Protein AF-A0AAX1F5Y1-F1 (afdb_monomer)

Mean predicted aligned error: 14.53 Å

Radius of gyration: 46.72 Å; Cα contacts (8 Å, |Δi|>4): 30; chains: 1; bounding box: 77×22×133 Å

Secondary structure (DSSP, 8-state):
-HHHHHHHHHHHHHHHHHHHHHHHHHHHHHHHHHHHHHHHHHHHHHHHHHHHHHHHHHHHHHHHHHHHHHHHHHHHHHHHHHHHHHHHHHHHHHHHHHHHTT--BTTB-HHHHHHHHHHTT---

Organism: NCBI:txid2528037

Foldseek 3Di:
DVVVVVVVVVVVVVVVVVVVVVVVVVVVVVVVVVVVVVVVVVVVVVVVVVVVVVVVVVVVVVVVVVVVVVVVVVVVVVVVVVVVVVLVVQLVVQLVVLVVVPQDDPSHDDSNVVSVCVVVVNDD

pLDDT: mean 82.32, std 9.72, ra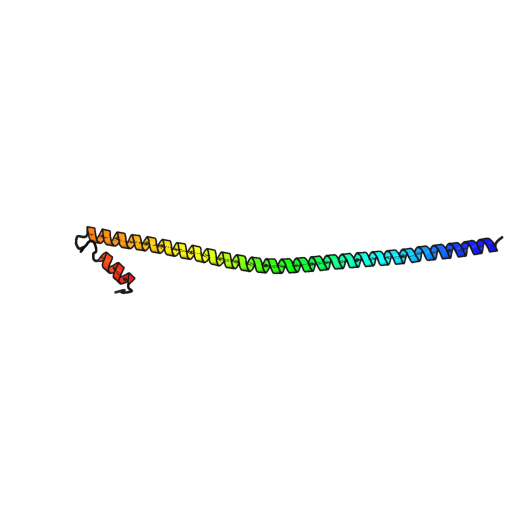nge [55.44, 92.62]

Sequence (124 aa):
MLYALGIGLTLASVYGAGYTHARRIYRAEIAQLQQRHTEQALAAEQAYSAKLAEVSAEKQKWHDFAQQQSVKLAETTRQLDTQTTRIKQEIANAVKNDQSSGRCYSGLGTGSLQLYKQALGYTD

Structure (mmCIF, N/CA/C/O backbone):
data_AF-A0AAX1F5Y1-F1
#
_entry.id   AF-A0AAX1F5Y1-F1
#
loop_
_atom_site.group_PDB
_atom_site.id
_atom_site.type_symbol
_atom_site.label_atom_id
_atom_site.label_alt_id
_atom_site.label_comp_id
_atom_site.label_asym_id
_atom_site.label_entity_id
_atom_site.label_seq_id
_atom_site.pdbx_PDB_ins_code
_atom_site.Cartn_x
_atom_site.Cartn_y
_atom_site.Cartn_z
_atom_site.occupancy
_atom_site.B_iso_or_equiv
_atom_site.auth_seq_id
_atom_site.auth_comp_id
_atom_site.auth_asym_id
_atom_site.auth_atom_id
_atom_site.pdbx_PDB_model_num
ATOM 1 N N . MET A 1 1 ? 39.838 1.206 -81.635 1.00 55.44 1 MET A N 1
ATOM 2 C CA . MET A 1 1 ? 38.446 1.446 -81.184 1.00 55.44 1 MET A CA 1
ATOM 3 C C . MET A 1 1 ? 37.947 0.401 -80.175 1.00 55.44 1 MET A C 1
ATOM 5 O O . MET A 1 1 ? 37.388 0.807 -79.170 1.00 55.44 1 MET A O 1
ATOM 9 N N . LEU A 1 2 ? 38.206 -0.905 -80.347 1.00 56.38 2 LEU A N 1
ATOM 10 C CA . LEU A 1 2 ? 37.763 -1.956 -79.399 1.00 56.38 2 LEU A CA 1
ATOM 11 C C . LEU A 1 2 ? 38.388 -1.882 -77.986 1.00 56.38 2 LEU A C 1
ATOM 13 O O . LEU A 1 2 ? 37.696 -2.108 -76.999 1.00 56.38 2 LEU A O 1
ATOM 17 N N . TYR A 1 3 ? 39.663 -1.497 -77.866 1.00 57.28 3 TYR A N 1
ATOM 18 C CA . TYR A 1 3 ? 40.346 -1.402 -76.564 1.00 57.28 3 TYR A CA 1
ATOM 19 C C . TYR A 1 3 ? 39.795 -0.300 -75.643 1.00 57.28 3 TYR A C 1
ATOM 21 O O . TYR A 1 3 ? 39.755 -0.477 -74.430 1.00 57.28 3 TYR A O 1
ATOM 29 N N . ALA A 1 4 ? 39.319 0.817 -76.203 1.00 60.53 4 ALA A N 1
ATOM 30 C CA . ALA A 1 4 ? 38.775 1.926 -75.415 1.00 60.53 4 ALA A CA 1
ATOM 31 C C . ALA A 1 4 ? 37.408 1.582 -74.790 1.00 60.53 4 ALA A C 1
ATOM 33 O O . ALA A 1 4 ? 37.126 1.970 -73.659 1.00 60.53 4 ALA A O 1
ATOM 34 N N . LEU A 1 5 ? 36.590 0.792 -75.495 1.00 61.88 5 LEU A N 1
ATOM 35 C CA . LEU A 1 5 ? 35.304 0.296 -74.993 1.00 61.88 5 LEU A CA 1
ATOM 36 C C . LEU A 1 5 ? 35.475 -0.717 -73.853 1.00 61.88 5 LEU A C 1
ATOM 38 O O . LEU A 1 5 ? 34.728 -0.670 -72.877 1.00 61.88 5 LEU A O 1
ATOM 42 N N . GLY A 1 6 ? 36.485 -1.589 -73.939 1.00 62.44 6 GLY A N 1
ATOM 43 C CA . GLY A 1 6 ? 36.790 -2.559 -72.883 1.00 62.44 6 GLY A CA 1
ATOM 44 C C . GLY A 1 6 ? 37.214 -1.902 -71.564 1.00 62.44 6 GLY A C 1
ATOM 45 O O . GLY A 1 6 ? 36.757 -2.313 -70.502 1.00 62.44 6 GLY A O 1
ATOM 46 N N . ILE A 1 7 ? 38.025 -0.841 -71.627 1.00 66.06 7 ILE A N 1
ATOM 47 C CA . ILE A 1 7 ? 38.496 -0.108 -70.438 1.00 66.06 7 ILE A CA 1
ATOM 48 C C . ILE A 1 7 ? 37.360 0.705 -69.789 1.00 66.06 7 ILE A C 1
ATOM 50 O O . ILE A 1 7 ? 37.260 0.774 -68.565 1.00 66.06 7 ILE A O 1
ATOM 54 N N . GLY A 1 8 ? 36.459 1.288 -70.587 1.00 64.25 8 GLY A N 1
ATOM 55 C CA . GLY A 1 8 ? 35.293 2.005 -70.055 1.00 64.25 8 GLY A CA 1
ATOM 56 C C . GLY A 1 8 ? 34.342 1.100 -69.258 1.00 64.25 8 GLY A C 1
ATOM 57 O O . GLY A 1 8 ? 33.840 1.492 -68.205 1.00 64.25 8 GLY A O 1
ATOM 58 N N . LEU A 1 9 ? 34.144 -0.138 -69.718 1.00 65.75 9 LEU A N 1
ATOM 59 C CA . LEU A 1 9 ? 33.295 -1.133 -69.054 1.00 65.75 9 LEU A CA 1
ATOM 60 C C . LEU A 1 9 ? 33.891 -1.663 -67.744 1.00 65.75 9 LEU A C 1
ATOM 62 O O . LEU A 1 9 ? 33.151 -1.865 -66.777 1.00 65.75 9 LEU A O 1
ATOM 66 N N . THR A 1 10 ? 35.209 -1.864 -67.671 1.00 64.56 10 THR A N 1
ATOM 67 C CA . THR A 1 10 ? 35.867 -2.309 -66.432 1.00 64.56 10 THR A CA 1
ATOM 68 C C . THR A 1 10 ? 35.847 -1.220 -65.359 1.00 64.56 10 THR A C 1
ATOM 70 O O . THR A 1 10 ? 35.567 -1.506 -64.198 1.00 64.56 10 THR A O 1
ATOM 73 N N . LEU A 1 11 ? 36.026 0.049 -65.731 1.00 63.25 11 LEU A N 1
ATOM 74 C CA . LEU A 1 11 ? 35.912 1.168 -64.789 1.00 63.25 11 LEU A CA 1
ATOM 75 C C . LEU A 1 11 ? 34.478 1.359 -64.274 1.00 63.25 11 LEU A C 1
ATOM 77 O O . LEU A 1 11 ? 34.272 1.548 -63.074 1.00 63.25 11 LEU A O 1
ATOM 81 N N . ALA A 1 12 ? 33.477 1.250 -65.152 1.00 65.38 12 ALA A N 1
ATOM 82 C CA . ALA A 1 12 ? 32.071 1.369 -64.761 1.00 65.38 12 ALA A CA 1
ATOM 83 C C . ALA A 1 12 ? 31.624 0.235 -63.820 1.00 65.38 12 ALA A C 1
ATOM 85 O O . ALA A 1 12 ? 30.903 0.469 -62.847 1.00 65.38 12 ALA A O 1
ATOM 86 N N . SER A 1 13 ? 32.080 -0.993 -64.078 1.00 64.38 13 SER A N 1
ATOM 87 C CA . SER A 1 13 ? 31.755 -2.159 -63.250 1.00 64.38 13 SER A CA 1
ATOM 88 C C . SER A 1 13 ? 32.432 -2.115 -61.877 1.00 64.38 13 SER A C 1
ATOM 90 O O . SER A 1 13 ? 31.768 -2.384 -60.874 1.00 64.38 13 SER A O 1
ATOM 92 N N . VAL A 1 14 ? 33.695 -1.681 -61.791 1.00 69.06 14 VAL A N 1
ATOM 93 C CA . VAL A 1 14 ? 34.389 -1.479 -60.504 1.00 69.06 14 VAL A CA 1
ATOM 94 C C . VAL A 1 14 ? 33.723 -0.372 -59.677 1.00 69.06 14 VAL A C 1
ATOM 96 O O . VAL A 1 14 ? 33.514 -0.545 -58.474 1.00 69.06 14 VAL A O 1
ATOM 99 N N . TYR A 1 15 ? 33.305 0.730 -60.308 1.00 67.31 15 TYR A N 1
ATOM 100 C CA . TYR A 1 15 ? 32.605 1.818 -59.618 1.00 67.31 15 TYR A CA 1
ATOM 101 C C . TYR A 1 15 ? 31.224 1.388 -59.088 1.00 67.31 15 TYR A C 1
ATOM 103 O O . TYR A 1 15 ? 30.886 1.646 -57.930 1.00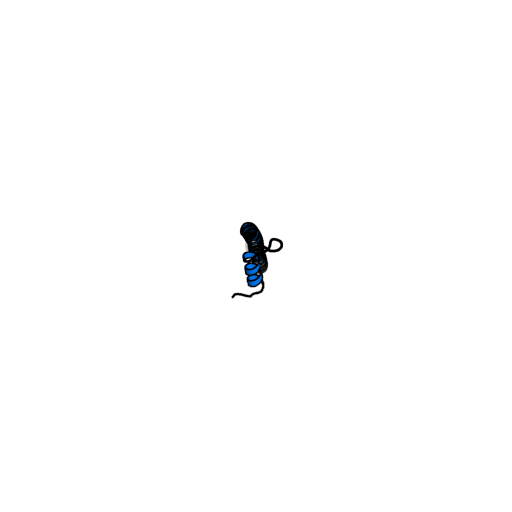 67.31 15 TYR A O 1
ATOM 111 N N . GLY A 1 16 ? 30.437 0.664 -59.895 1.00 70.00 16 GLY A N 1
ATOM 112 C CA . GLY A 1 16 ? 29.132 0.137 -59.480 1.00 70.00 16 GLY A CA 1
ATOM 113 C C . GLY A 1 16 ? 29.227 -0.918 -58.370 1.00 70.00 16 GLY A C 1
ATOM 114 O O . GLY A 1 16 ? 28.425 -0.914 -57.428 1.00 70.00 16 GLY A O 1
ATOM 115 N N . ALA A 1 17 ? 30.237 -1.790 -58.433 1.00 71.06 17 ALA A N 1
ATOM 116 C CA . ALA A 1 17 ? 30.501 -2.788 -57.400 1.00 71.06 17 ALA A CA 1
ATOM 117 C C . ALA A 1 17 ? 30.908 -2.132 -56.070 1.00 71.06 17 ALA A C 1
ATOM 119 O O . ALA A 1 17 ? 30.344 -2.464 -55.027 1.00 71.06 17 ALA A O 1
ATOM 120 N N . GLY A 1 18 ? 31.804 -1.139 -56.103 1.00 71.69 18 GLY A N 1
ATOM 121 C CA . GLY A 1 18 ? 32.204 -0.385 -54.911 1.00 71.69 18 GLY A CA 1
ATOM 122 C C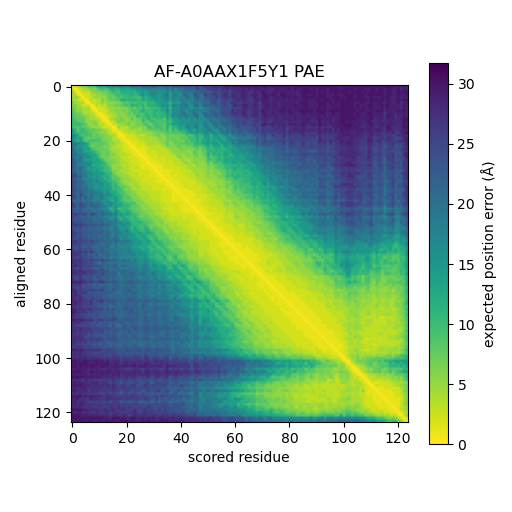 . GLY A 1 18 ? 31.040 0.377 -54.269 1.00 71.69 18 GLY A C 1
ATOM 123 O O . GLY A 1 18 ? 30.829 0.286 -53.059 1.00 71.69 18 GLY A O 1
ATOM 124 N N . TYR A 1 19 ? 30.221 1.060 -55.076 1.00 72.25 19 TYR A N 1
ATOM 125 C CA . TYR A 1 19 ? 29.073 1.832 -54.589 1.00 72.25 19 TYR A CA 1
ATOM 126 C C . TYR A 1 19 ? 28.001 0.951 -53.931 1.00 72.25 19 TYR A C 1
ATOM 128 O O . TYR A 1 19 ? 27.476 1.272 -52.861 1.00 72.25 19 TYR A O 1
ATOM 136 N N . THR A 1 20 ? 27.677 -0.188 -54.545 1.00 76.50 20 THR A N 1
ATOM 137 C CA . THR A 1 20 ? 26.682 -1.119 -53.991 1.00 76.50 20 THR A CA 1
ATOM 138 C C . THR A 1 20 ? 27.191 -1.834 -52.742 1.00 76.50 20 THR A C 1
ATOM 140 O O . THR A 1 20 ? 26.406 -2.052 -51.816 1.00 76.50 20 THR A O 1
ATOM 143 N N . HIS A 1 21 ? 28.489 -2.146 -52.674 1.00 73.75 21 HIS A N 1
ATOM 144 C CA . HIS A 1 21 ? 29.107 -2.753 -51.500 1.00 73.75 21 HIS A CA 1
ATOM 145 C C . HIS A 1 21 ? 29.125 -1.790 -50.306 1.00 73.75 21 HIS A C 1
ATOM 147 O O . HIS A 1 21 ? 28.599 -2.130 -49.245 1.00 73.75 21 HIS A O 1
ATOM 153 N N . ALA A 1 22 ? 29.591 -0.552 -50.507 1.00 73.31 22 ALA A N 1
ATOM 154 C CA . ALA A 1 22 ? 29.558 0.489 -49.480 1.00 73.31 22 ALA A CA 1
ATOM 155 C C . ALA A 1 22 ? 28.128 0.730 -48.969 1.00 73.31 22 ALA A C 1
ATOM 157 O O . ALA A 1 22 ? 27.880 0.741 -47.765 1.00 73.31 22 ALA A O 1
ATOM 158 N N . ARG A 1 23 ? 27.141 0.824 -49.872 1.00 77.25 23 ARG A N 1
ATOM 159 C CA . ARG A 1 23 ? 25.733 1.034 -49.495 1.00 77.25 23 ARG A CA 1
ATOM 160 C C . ARG A 1 23 ? 25.149 -0.115 -48.667 1.00 77.25 23 ARG A C 1
ATOM 162 O O . ARG A 1 23 ? 24.294 0.137 -47.820 1.00 77.25 23 ARG A O 1
ATOM 169 N N . ARG A 1 24 ? 25.569 -1.362 -48.905 1.00 76.38 24 ARG A N 1
ATOM 170 C CA . ARG A 1 24 ? 25.142 -2.518 -48.097 1.00 76.38 24 ARG A CA 1
ATOM 171 C C . ARG A 1 24 ? 25.741 -2.473 -46.696 1.00 76.38 24 ARG A C 1
ATOM 173 O O . ARG A 1 24 ? 24.996 -2.689 -45.747 1.00 76.38 24 ARG A O 1
ATOM 180 N N . ILE A 1 25 ? 27.027 -2.144 -46.577 1.00 82.19 25 ILE A N 1
ATOM 181 C CA . ILE A 1 25 ? 27.712 -2.028 -45.282 1.00 82.19 25 ILE A CA 1
ATOM 182 C C . ILE A 1 25 ? 27.063 -0.926 -44.443 1.00 82.19 25 ILE A C 1
ATOM 184 O O . ILE A 1 25 ? 26.591 -1.209 -43.348 1.00 82.19 25 ILE A O 1
ATOM 188 N N . TYR A 1 26 ? 26.891 0.281 -44.994 1.00 79.12 26 TYR A N 1
ATOM 189 C CA . TYR A 1 26 ? 26.241 1.376 -44.264 1.00 79.12 26 TYR A CA 1
ATOM 190 C C . TYR A 1 26 ? 24.807 1.043 -43.842 1.00 79.12 26 TYR A C 1
ATOM 192 O O . TYR A 1 26 ? 24.394 1.369 -42.734 1.00 79.12 26 TYR A O 1
ATOM 200 N N . ARG A 1 27 ? 24.026 0.370 -44.697 1.00 82.69 27 ARG A N 1
ATOM 201 C CA . ARG A 1 27 ? 22.671 -0.068 -44.325 1.00 82.69 27 ARG A CA 1
ATOM 202 C C . ARG A 1 27 ? 22.686 -1.105 -43.205 1.00 82.69 27 ARG A C 1
ATOM 204 O O . ARG A 1 27 ? 21.829 -1.034 -42.332 1.00 82.69 27 ARG A O 1
ATOM 211 N N . ALA A 1 28 ? 23.634 -2.040 -43.229 1.00 84.94 28 ALA A N 1
ATOM 212 C CA . ALA A 1 28 ? 23.789 -3.035 -42.176 1.00 84.94 28 ALA A CA 1
ATOM 213 C C . ALA A 1 28 ? 24.213 -2.386 -40.850 1.00 84.94 28 ALA A C 1
ATOM 215 O O . ALA A 1 28 ? 23.632 -2.695 -39.815 1.00 84.94 28 ALA A O 1
ATOM 216 N N . GLU A 1 29 ? 25.149 -1.435 -40.883 1.00 84.69 29 GLU A N 1
ATOM 217 C CA . GLU A 1 29 ? 25.579 -0.684 -39.700 1.00 84.69 29 GLU A CA 1
ATOM 218 C C . GLU A 1 29 ? 24.443 0.153 -39.104 1.00 84.69 29 GLU A C 1
ATOM 220 O O . GLU A 1 29 ? 24.225 0.112 -37.894 1.00 84.69 29 GLU A O 1
ATOM 225 N N . ILE A 1 30 ? 23.671 0.859 -39.940 1.00 85.56 30 ILE A N 1
ATOM 226 C CA . ILE A 1 30 ? 22.501 1.629 -39.4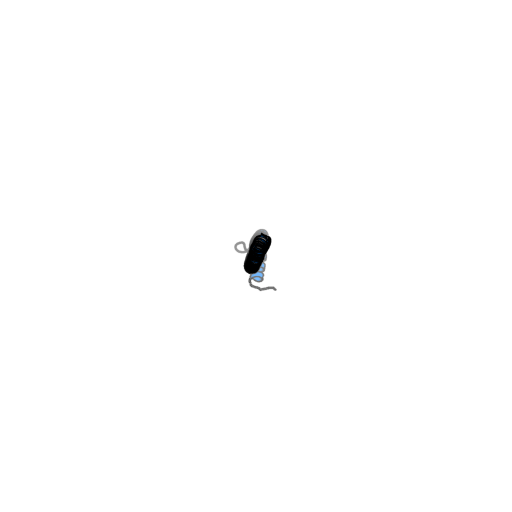92 1.00 85.56 30 ILE A CA 1
ATOM 227 C C . ILE A 1 30 ? 21.447 0.699 -38.884 1.00 85.56 30 ILE A C 1
ATOM 229 O O . ILE A 1 30 ? 20.918 1.007 -37.818 1.00 85.56 30 ILE A O 1
ATOM 233 N N . ALA A 1 31 ? 21.165 -0.444 -39.516 1.00 87.56 31 ALA A N 1
ATOM 234 C CA . ALA A 1 31 ? 20.205 -1.414 -38.994 1.00 87.56 31 ALA A CA 1
ATOM 235 C C . ALA A 1 31 ? 20.658 -1.995 -37.644 1.00 87.56 31 ALA A C 1
ATOM 237 O O . ALA A 1 31 ? 19.868 -2.053 -36.705 1.00 87.56 31 ALA A O 1
ATOM 238 N N . GLN A 1 32 ? 21.940 -2.348 -37.503 1.00 87.75 32 GLN A N 1
ATOM 239 C CA . GLN A 1 32 ? 22.504 -2.814 -36.233 1.00 87.75 32 GLN A CA 1
ATOM 240 C C . GLN A 1 32 ? 22.510 -1.729 -35.155 1.00 87.75 32 GLN A C 1
ATOM 242 O O . GLN A 1 32 ? 22.360 -2.027 -33.970 1.00 87.75 32 GLN A O 1
ATOM 247 N N . LEU A 1 33 ? 22.726 -0.470 -35.533 1.00 88.50 33 LEU A N 1
ATOM 248 C CA . LEU A 1 33 ? 22.665 0.652 -34.605 1.00 88.50 33 LEU A CA 1
ATOM 249 C C . LEU A 1 33 ? 21.227 0.879 -34.125 1.00 88.50 33 LEU A C 1
ATOM 251 O O . LEU A 1 33 ? 21.000 0.984 -32.924 1.00 88.50 33 LEU A O 1
ATOM 255 N N . GLN A 1 34 ? 20.254 0.875 -35.040 1.00 87.56 34 GLN A N 1
ATOM 256 C CA . GLN A 1 34 ? 18.831 0.964 -34.705 1.00 87.56 34 GLN A CA 1
ATOM 257 C C . GLN A 1 34 ? 18.398 -0.181 -33.792 1.00 87.56 34 GLN A C 1
ATOM 259 O O . GLN A 1 34 ? 17.766 0.075 -32.771 1.00 87.56 34 GLN A O 1
ATOM 264 N N . GLN A 1 35 ? 18.799 -1.415 -34.103 1.00 89.50 35 GLN A N 1
ATOM 265 C CA . GLN A 1 35 ? 18.476 -2.576 -33.282 1.00 89.50 35 GLN A CA 1
ATOM 266 C C . GLN A 1 35 ? 19.043 -2.436 -31.861 1.00 89.50 35 GLN A C 1
ATOM 268 O O . GLN A 1 35 ? 18.304 -2.578 -30.887 1.00 89.50 35 GLN A O 1
ATOM 273 N N . ARG A 1 36 ? 20.318 -2.047 -31.725 1.00 87.69 36 ARG A N 1
ATOM 274 C CA . ARG A 1 36 ? 20.930 -1.787 -30.411 1.00 87.69 36 ARG A CA 1
ATOM 275 C C . ARG A 1 36 ? 20.213 -0.680 -29.644 1.00 87.69 36 ARG A C 1
ATOM 277 O O . ARG A 1 36 ? 19.995 -0.825 -28.447 1.00 87.69 36 ARG A O 1
ATOM 284 N N . HIS A 1 37 ? 19.812 0.401 -30.313 1.00 86.75 37 HIS A N 1
ATOM 285 C CA . HIS A 1 37 ? 19.033 1.458 -29.669 1.00 86.75 37 HIS A CA 1
ATOM 286 C C . HIS A 1 37 ? 17.668 0.960 -29.193 1.00 86.75 37 HIS A C 1
ATOM 288 O O . HIS A 1 37 ? 17.269 1.293 -28.080 1.00 86.75 37 HIS A O 1
ATOM 294 N N . THR A 1 38 ? 16.966 0.146 -29.988 1.00 88.75 38 THR A N 1
ATOM 295 C CA . THR A 1 38 ? 15.674 -0.421 -29.575 1.00 88.75 38 THR A CA 1
ATOM 296 C C . THR A 1 38 ? 15.815 -1.396 -28.411 1.00 88.75 38 THR A C 1
ATOM 298 O O . THR A 1 38 ? 15.015 -1.347 -27.483 1.00 88.75 38 THR A O 1
ATOM 301 N N . GLU A 1 39 ? 16.861 -2.225 -28.404 1.00 90.31 39 GLU A N 1
ATOM 302 C CA . GLU A 1 39 ? 17.149 -3.152 -27.305 1.00 90.31 39 GLU A CA 1
ATOM 303 C C . GLU A 1 39 ? 17.502 -2.395 -26.019 1.00 90.31 39 GLU A C 1
ATOM 305 O O . GLU A 1 39 ? 16.995 -2.723 -24.948 1.00 90.31 39 GLU A O 1
ATOM 310 N N . GLN A 1 40 ? 18.312 -1.337 -26.116 1.00 87.50 40 GLN A N 1
ATOM 311 C CA . GLN A 1 40 ? 18.648 -0.481 -24.977 1.00 87.50 40 GLN A CA 1
ATOM 312 C C . GLN A 1 40 ? 17.432 0.277 -24.440 1.00 87.50 40 GLN A C 1
ATOM 314 O O . GLN A 1 40 ? 17.264 0.367 -23.225 1.00 87.50 40 GLN A O 1
ATOM 319 N N . ALA A 1 41 ? 16.578 0.802 -25.323 1.00 87.56 41 ALA A N 1
ATOM 320 C CA . ALA A 1 41 ? 15.347 1.476 -24.927 1.00 87.56 41 ALA A CA 1
ATOM 321 C C . ALA A 1 41 ? 14.395 0.511 -24.208 1.00 87.56 41 ALA A C 1
ATOM 323 O O . ALA A 1 41 ? 13.903 0.837 -23.129 1.00 87.56 41 ALA A O 1
ATOM 324 N N . LEU A 1 42 ? 14.212 -0.699 -24.747 1.00 90.81 42 LEU A N 1
ATOM 325 C CA . LEU A 1 42 ? 13.388 -1.733 -24.124 1.00 90.81 42 LEU A CA 1
ATOM 326 C C . LEU A 1 42 ? 13.953 -2.162 -22.764 1.00 90.81 42 LEU A C 1
ATOM 328 O O . LEU A 1 42 ? 13.204 -2.269 -21.799 1.00 90.81 42 LEU A O 1
ATOM 332 N N . ALA A 1 43 ? 15.268 -2.370 -22.660 1.00 91.25 43 ALA A N 1
ATOM 333 C CA .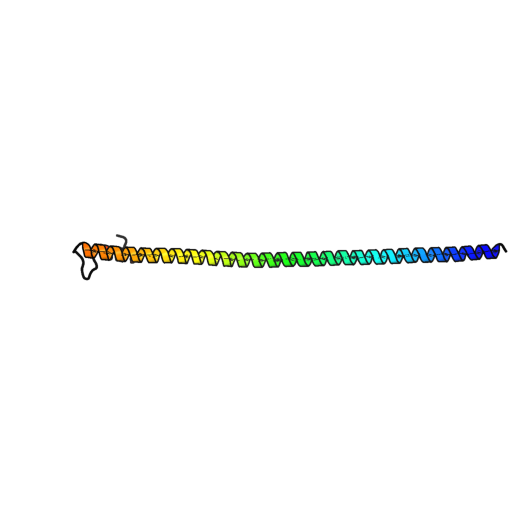 ALA A 1 43 ? 15.912 -2.723 -21.396 1.00 91.25 43 ALA A CA 1
ATOM 334 C C . ALA A 1 43 ? 15.766 -1.609 -20.345 1.00 91.25 43 ALA A C 1
ATOM 336 O O . ALA A 1 43 ? 15.517 -1.893 -19.173 1.00 91.25 43 ALA A O 1
ATOM 337 N N . ALA A 1 44 ? 15.877 -0.341 -20.755 1.00 87.06 44 ALA A N 1
ATOM 338 C CA . ALA A 1 44 ? 15.669 0.802 -19.873 1.00 87.06 44 ALA A CA 1
ATOM 339 C C . ALA A 1 44 ? 14.210 0.906 -19.401 1.00 87.06 44 ALA A C 1
ATOM 341 O O . ALA A 1 44 ? 13.968 1.138 -18.216 1.00 87.06 44 ALA A O 1
ATOM 342 N N . GLU A 1 45 ? 13.242 0.690 -20.294 1.00 86.56 45 GLU A N 1
ATOM 343 C CA . GLU A 1 45 ? 11.817 0.673 -19.954 1.00 86.56 45 GLU A CA 1
ATOM 344 C C . GLU A 1 45 ? 11.479 -0.487 -19.008 1.00 86.56 45 GLU A C 1
ATOM 346 O O . GLU A 1 45 ? 10.816 -0.285 -17.989 1.00 86.56 45 GLU A O 1
ATOM 351 N N . GLN A 1 46 ? 12.010 -1.683 -19.273 1.00 90.50 46 GLN A N 1
ATOM 352 C CA . GLN A 1 46 ? 11.859 -2.841 -18.394 1.00 90.50 46 GLN A CA 1
ATOM 353 C C . GLN A 1 46 ? 12.453 -2.572 -17.009 1.00 90.50 46 GLN A C 1
ATOM 355 O O . GLN A 1 46 ? 11.765 -2.772 -16.008 1.00 90.50 46 GLN A O 1
ATOM 360 N N . ALA A 1 47 ? 13.676 -2.044 -16.927 1.00 89.38 47 ALA A N 1
ATOM 361 C CA . ALA A 1 47 ? 14.306 -1.694 -15.654 1.00 89.38 47 ALA A CA 1
ATOM 362 C C . ALA A 1 47 ? 13.517 -0.616 -14.890 1.00 89.38 47 ALA A C 1
ATOM 364 O O . ALA A 1 47 ? 13.351 -0.707 -13.672 1.00 89.38 47 ALA A O 1
ATOM 365 N N . TYR A 1 48 ? 12.991 0.387 -15.598 1.00 83.19 48 TYR A N 1
ATOM 366 C CA . TYR A 1 48 ? 12.143 1.418 -15.007 1.00 83.19 48 TYR A CA 1
ATOM 367 C C . TYR A 1 48 ? 10.827 0.837 -14.477 1.00 83.19 48 TYR A C 1
ATOM 369 O O . TYR A 1 48 ? 10.443 1.128 -13.345 1.00 83.19 48 TYR A O 1
ATOM 377 N N . SER A 1 49 ? 10.166 -0.025 -15.253 1.00 86.38 49 SER A N 1
ATOM 378 C CA . SER A 1 49 ? 8.918 -0.683 -14.857 1.00 86.38 49 SER A CA 1
ATOM 379 C C . SER A 1 49 ? 9.108 -1.616 -13.657 1.00 86.38 49 SER A C 1
ATOM 381 O O . SER A 1 49 ? 8.292 -1.590 -12.738 1.00 86.38 49 SER A O 1
ATOM 383 N N . ALA A 1 50 ? 10.218 -2.359 -13.602 1.00 88.31 50 ALA A N 1
ATOM 384 C CA . ALA A 1 50 ? 10.565 -3.210 -12.469 1.00 88.31 50 ALA A CA 1
ATOM 385 C C . ALA A 1 50 ? 10.769 -2.373 -11.199 1.00 88.31 50 ALA A C 1
ATOM 387 O O . ALA A 1 50 ? 10.164 -2.650 -10.165 1.00 88.31 50 ALA A O 1
ATOM 388 N N . LYS A 1 51 ? 11.530 -1.277 -11.301 1.00 85.94 51 LYS A N 1
ATOM 389 C CA . LYS A 1 51 ? 11.738 -0.353 -10.181 1.00 85.94 51 LYS A CA 1
ATOM 390 C C . LYS A 1 51 ? 10.436 0.314 -9.734 1.00 85.94 51 LYS A C 1
ATOM 392 O O . LYS A 1 51 ? 10.217 0.514 -8.541 1.00 85.94 51 LYS A O 1
ATOM 397 N N . LEU A 1 52 ? 9.554 0.654 -10.673 1.00 88.75 52 LEU A N 1
ATOM 398 C CA . LEU A 1 52 ? 8.241 1.210 -10.360 1.00 88.75 52 LEU A CA 1
ATOM 399 C C . LEU A 1 52 ? 7.361 0.186 -9.634 1.00 88.75 52 LEU A C 1
ATOM 401 O O . LEU A 1 52 ? 6.706 0.545 -8.656 1.00 88.75 52 LEU A O 1
ATOM 405 N N . ALA A 1 53 ? 7.381 -1.074 -10.071 1.00 88.00 53 ALA A N 1
ATOM 406 C CA . ALA A 1 53 ? 6.654 -2.160 -9.426 1.00 88.00 53 ALA A CA 1
ATOM 407 C C . ALA A 1 53 ? 7.134 -2.366 -7.980 1.00 88.00 53 ALA A C 1
ATOM 409 O O . ALA A 1 53 ? 6.305 -2.384 -7.071 1.00 88.00 53 ALA A O 1
ATOM 410 N N . GLU A 1 54 ? 8.447 -2.405 -7.744 1.00 86.00 54 GLU A N 1
ATOM 411 C CA . GLU A 1 54 ? 9.029 -2.515 -6.398 1.00 86.00 54 GLU A CA 1
ATOM 412 C C . GLU A 1 54 ? 8.601 -1.358 -5.484 1.00 86.00 54 GLU A C 1
ATOM 414 O O . GLU A 1 54 ? 8.079 -1.583 -4.390 1.00 86.00 54 GLU A O 1
ATOM 419 N N . VAL A 1 55 ? 8.735 -0.115 -5.957 1.00 88.94 55 VAL A N 1
ATOM 420 C CA . VAL A 1 55 ? 8.334 1.074 -5.187 1.00 88.94 55 VAL A CA 1
ATOM 421 C C . VAL A 1 55 ? 6.823 1.090 -4.936 1.00 88.94 55 VAL A C 1
ATOM 423 O O . VAL A 1 55 ? 6.377 1.506 -3.866 1.00 88.94 55 VAL A O 1
ATOM 426 N N . SER A 1 56 ? 6.014 0.645 -5.901 1.00 85.19 56 SER A N 1
ATOM 427 C CA . SER A 1 56 ? 4.560 0.563 -5.735 1.00 85.19 56 SER A CA 1
ATOM 428 C C . SER A 1 56 ? 4.159 -0.487 -4.698 1.00 85.19 56 SER A C 1
ATOM 430 O O . SER A 1 56 ? 3.289 -0.212 -3.875 1.00 85.19 56 SER A O 1
ATOM 432 N N . ALA A 1 57 ? 4.840 -1.636 -4.669 1.00 89.62 57 ALA A N 1
ATOM 433 C CA . ALA A 1 57 ? 4.598 -2.691 -3.693 1.00 89.62 57 ALA A CA 1
ATOM 434 C C . ALA A 1 57 ? 4.960 -2.231 -2.275 1.00 89.62 57 ALA A C 1
ATOM 436 O O . ALA A 1 57 ? 4.205 -2.472 -1.331 1.00 89.62 57 ALA A O 1
ATOM 437 N N . GLU A 1 58 ? 6.075 -1.513 -2.119 1.00 84.62 58 GLU A N 1
ATOM 438 C CA . GLU A 1 58 ? 6.457 -0.941 -0.829 1.00 84.62 58 GLU A CA 1
ATOM 439 C C . GLU A 1 58 ? 5.452 0.122 -0.361 1.00 84.62 58 GLU A C 1
ATOM 441 O O . GLU A 1 58 ? 4.983 0.071 0.779 1.00 84.62 58 GLU A O 1
ATOM 446 N N . LYS A 1 59 ? 5.052 1.046 -1.244 1.00 87.00 59 LYS A N 1
ATOM 447 C CA . LYS A 1 59 ? 4.018 2.045 -0.931 1.00 87.00 59 LYS A CA 1
ATOM 448 C C . LYS A 1 59 ? 2.699 1.394 -0.529 1.00 87.00 59 LYS A C 1
ATOM 450 O O . LYS A 1 59 ? 2.109 1.810 0.465 1.00 87.00 59 LYS A O 1
ATOM 455 N N . GLN A 1 60 ? 2.263 0.374 -1.266 1.00 90.00 60 GLN A N 1
ATOM 456 C CA . GLN A 1 60 ? 1.028 -0.345 -0.974 1.00 90.00 60 GLN A CA 1
ATOM 457 C C . GLN A 1 60 ? 1.098 -1.017 0.398 1.00 90.00 60 GLN A C 1
ATOM 459 O O . GLN A 1 60 ? 0.188 -0.853 1.203 1.00 90.00 60 GLN A O 1
ATOM 464 N N . LYS A 1 61 ? 2.216 -1.678 0.719 1.00 91.44 61 LYS A N 1
ATOM 465 C CA . LYS A 1 61 ? 2.427 -2.306 2.028 1.00 91.44 61 LYS A CA 1
ATOM 466 C C . LYS A 1 61 ? 2.301 -1.302 3.175 1.00 91.44 61 LYS A C 1
ATOM 468 O O . LYS A 1 61 ? 1.636 -1.589 4.170 1.00 91.44 61 LYS A O 1
ATOM 473 N N . TRP A 1 62 ? 2.931 -0.134 3.053 1.00 87.19 62 TRP A N 1
ATOM 474 C CA . TRP A 1 62 ? 2.850 0.907 4.081 1.00 87.19 62 TRP A CA 1
ATOM 475 C C . TRP A 1 62 ? 1.458 1.525 4.180 1.00 87.19 62 TRP A C 1
ATOM 477 O O . TRP A 1 62 ? 0.986 1.785 5.286 1.00 87.19 62 TRP A O 1
ATOM 487 N N . HIS A 1 63 ? 0.788 1.718 3.046 1.00 92.12 63 HIS A N 1
ATOM 488 C CA . HIS A 1 63 ? -0.582 2.208 3.009 1.00 92.12 63 HIS A CA 1
ATOM 489 C C . HIS A 1 63 ? -1.550 1.224 3.680 1.00 92.12 63 HIS A C 1
ATOM 491 O O . HIS A 1 63 ? -2.337 1.624 4.535 1.00 92.12 63 HIS A O 1
ATOM 497 N N . ASP A 1 64 ? -1.454 -0.066 3.361 1.00 92.12 64 ASP A N 1
ATOM 498 C CA . ASP A 1 64 ? -2.293 -1.110 3.953 1.00 92.12 64 ASP A CA 1
ATOM 499 C C . ASP A 1 64 ? -2.041 -1.241 5.456 1.00 92.12 64 ASP A C 1
ATOM 501 O O . ASP A 1 64 ? -2.985 -1.345 6.239 1.00 92.12 64 ASP A O 1
ATOM 505 N N . PHE A 1 65 ? -0.778 -1.161 5.883 1.00 91.25 65 PHE A N 1
ATOM 506 C CA . PHE A 1 65 ? -0.423 -1.153 7.300 1.00 91.25 65 PHE A CA 1
ATOM 507 C C . PHE A 1 65 ? -1.021 0.054 8.036 1.00 91.25 65 PHE A C 1
ATOM 509 O O . PHE A 1 65 ? -1.631 -0.111 9.095 1.00 91.25 65 PHE A O 1
ATOM 516 N N . ALA A 1 66 ? -0.900 1.257 7.469 1.00 89.44 66 ALA A N 1
ATOM 517 C CA . ALA A 1 66 ? -1.485 2.465 8.042 1.00 89.44 66 ALA A CA 1
ATOM 518 C C . ALA A 1 66 ? -3.016 2.364 8.114 1.00 89.44 66 ALA A C 1
ATOM 520 O O . ALA A 1 66 ? -3.600 2.626 9.164 1.00 89.44 66 ALA A O 1
ATOM 521 N N . GLN A 1 67 ? -3.661 1.896 7.043 1.00 88.44 67 GLN A N 1
ATOM 522 C CA . GLN A 1 67 ? -5.108 1.716 6.993 1.00 88.44 67 GLN A CA 1
ATOM 523 C C . GLN A 1 67 ? -5.590 0.711 8.045 1.00 88.44 67 GLN A C 1
ATOM 525 O O . GLN A 1 67 ? -6.562 0.979 8.752 1.00 88.44 67 GLN A O 1
ATOM 530 N N . GLN A 1 68 ? -4.902 -0.423 8.203 1.00 89.69 68 GLN A N 1
ATOM 531 C CA . GLN A 1 68 ? -5.219 -1.410 9.240 1.00 89.69 68 GLN A CA 1
ATOM 532 C C . GLN A 1 68 ? -5.103 -0.816 10.645 1.00 89.69 68 GLN A C 1
ATOM 534 O O . GLN A 1 68 ? -5.975 -1.049 11.485 1.00 89.69 68 GLN A O 1
ATOM 539 N N . GLN A 1 69 ? -4.062 -0.023 10.906 1.00 86.75 69 GLN A N 1
ATOM 540 C CA . GLN A 1 69 ? -3.915 0.664 12.187 1.00 86.75 69 GLN A CA 1
ATOM 541 C C . GLN A 1 69 ? -5.027 1.686 12.421 1.00 86.75 69 GLN A C 1
ATOM 543 O O . GLN A 1 69 ? -5.595 1.717 13.511 1.00 86.75 69 GLN A O 1
ATOM 548 N N . SER A 1 70 ? -5.379 2.481 11.410 1.00 86.12 70 SER A N 1
ATOM 549 C CA . SER A 1 70 ? -6.468 3.455 11.505 1.00 86.12 70 SER A CA 1
ATOM 550 C C . SER A 1 70 ? -7.816 2.781 11.754 1.00 86.12 70 SER A C 1
ATOM 552 O O . SER A 1 70 ? -8.565 3.234 12.616 1.00 86.12 70 SER A O 1
ATOM 554 N N . VAL A 1 71 ? -8.110 1.671 11.069 1.00 91.44 71 VAL A N 1
ATOM 555 C CA . VAL A 1 71 ? -9.336 0.886 11.287 1.00 91.44 71 VAL A CA 1
ATOM 556 C C . VAL A 1 71 ? -9.360 0.302 12.694 1.00 91.44 71 VAL A C 1
ATOM 558 O O . VAL A 1 71 ? -10.350 0.473 13.401 1.00 91.44 71 VAL A O 1
ATOM 561 N N . LYS A 1 72 ? -8.264 -0.322 13.141 1.00 90.19 72 LYS A N 1
ATOM 562 C CA . LYS A 1 72 ? -8.173 -0.890 14.490 1.00 90.19 72 LYS A CA 1
ATOM 563 C C . LYS A 1 72 ? -8.341 0.180 15.566 1.00 90.19 72 LYS A C 1
ATOM 565 O O . LYS A 1 72 ? -9.013 -0.056 16.570 1.00 90.19 72 LYS A O 1
ATOM 570 N N . LEU A 1 73 ? -7.750 1.357 15.360 1.00 90.62 73 LEU A N 1
ATOM 571 C CA . LEU A 1 73 ? -7.892 2.482 16.275 1.00 90.62 73 LEU A CA 1
ATOM 572 C C . LEU A 1 73 ? -9.340 2.971 16.308 1.00 90.62 73 LEU A C 1
ATOM 574 O O . LEU A 1 73 ? -9.908 3.078 17.388 1.00 90.62 73 LEU A O 1
ATOM 578 N N . ALA A 1 74 ? -9.959 3.190 15.146 1.00 90.62 74 ALA A N 1
ATOM 579 C CA . ALA A 1 74 ? -11.353 3.613 15.052 1.00 90.62 74 ALA A CA 1
ATOM 580 C C . ALA A 1 74 ? -12.310 2.600 15.704 1.00 90.62 74 ALA A C 1
ATOM 582 O O . ALA A 1 74 ? -13.234 2.990 16.420 1.00 90.62 74 ALA A O 1
ATOM 583 N N . GLU A 1 75 ? -12.072 1.302 15.510 1.00 91.56 75 GLU A N 1
ATOM 584 C CA . GLU A 1 75 ? -12.845 0.239 16.150 1.00 91.56 75 GLU A CA 1
ATOM 585 C C . GLU A 1 75 ? -12.664 0.253 17.671 1.00 91.56 75 GLU A C 1
ATOM 587 O O . GLU A 1 75 ? -13.652 0.247 18.405 1.00 91.56 75 GLU A O 1
ATOM 592 N N . THR A 1 76 ? -11.423 0.360 18.151 1.00 90.56 76 THR A N 1
ATOM 593 C CA . THR A 1 76 ? -11.124 0.449 19.589 1.00 90.56 76 THR 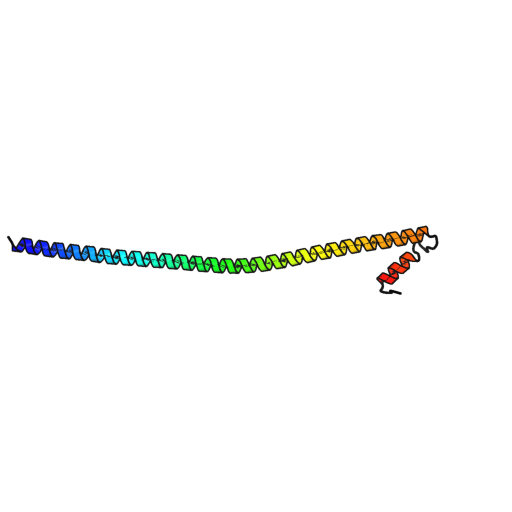A CA 1
ATOM 594 C C . THR A 1 76 ? -11.785 1.678 20.212 1.00 90.56 76 THR A C 1
ATOM 596 O O . THR A 1 76 ? -12.421 1.574 21.259 1.00 90.56 76 THR A O 1
ATOM 599 N N . THR A 1 77 ? -11.702 2.840 19.560 1.00 89.38 77 THR A N 1
ATOM 600 C CA . THR A 1 77 ? -12.357 4.071 20.018 1.00 89.38 77 THR A CA 1
ATOM 601 C C . THR A 1 77 ? -13.873 3.907 20.067 1.00 89.38 77 THR A C 1
ATOM 603 O O . THR A 1 77 ? -14.495 4.316 21.044 1.00 89.38 77 THR A O 1
ATOM 606 N N . ARG A 1 78 ? -14.480 3.253 19.070 1.00 90.44 78 ARG A N 1
ATOM 607 C CA . ARG A 1 78 ? -15.925 2.988 19.055 1.00 90.44 78 ARG A CA 1
ATOM 608 C C . ARG A 1 78 ? -16.351 2.033 20.171 1.00 90.44 78 ARG A C 1
ATOM 610 O O . ARG A 1 78 ? -17.386 2.254 20.803 1.00 90.44 78 ARG A O 1
ATOM 617 N N . GLN A 1 79 ? -15.572 0.982 20.422 1.00 91.62 79 GLN A N 1
ATOM 618 C CA . GLN A 1 79 ? -15.814 0.058 21.531 1.00 91.62 79 GLN A CA 1
ATOM 619 C C . GLN A 1 79 ? -15.705 0.785 22.876 1.00 91.62 79 GLN A C 1
ATOM 621 O O . GLN A 1 79 ? -16.589 0.636 23.719 1.00 91.62 79 GLN A O 1
ATOM 626 N N . LEU A 1 80 ? -14.680 1.625 23.046 1.00 92.62 80 LEU A N 1
ATOM 627 C CA . LEU A 1 80 ? -14.473 2.413 24.259 1.00 92.62 80 LEU A CA 1
ATOM 628 C C . LEU A 1 80 ? -15.613 3.410 24.501 1.00 92.62 80 LEU A C 1
ATOM 630 O O . LEU A 1 80 ? -16.100 3.520 25.626 1.00 92.62 80 LEU A O 1
ATOM 634 N N . ASP A 1 81 ? -16.074 4.105 23.462 1.00 92.00 81 ASP A N 1
ATOM 635 C CA . ASP A 1 81 ? -17.193 5.048 23.559 1.00 92.00 81 ASP A CA 1
ATOM 636 C C . ASP A 1 81 ? -18.508 4.336 23.918 1.00 92.00 81 ASP A C 1
ATOM 638 O O . ASP A 1 81 ? -19.251 4.765 24.807 1.00 92.00 81 ASP A O 1
ATOM 642 N N . THR A 1 82 ? -18.748 3.170 23.309 1.00 91.44 82 THR A N 1
ATOM 643 C CA . THR A 1 82 ? -19.912 2.326 23.617 1.00 91.44 82 THR A CA 1
ATOM 644 C C . THR A 1 82 ? -19.877 1.841 25.067 1.00 91.44 82 THR A C 1
ATOM 646 O O . THR A 1 82 ? -20.876 1.954 25.778 1.00 91.44 82 THR A O 1
ATOM 649 N N . GLN A 1 83 ? -18.730 1.336 25.535 1.00 90.56 83 GLN A N 1
ATOM 650 C CA . GLN A 1 83 ? -18.557 0.898 26.923 1.00 90.56 83 GLN A CA 1
ATOM 651 C C . GLN A 1 83 ? -18.717 2.061 27.902 1.00 90.56 83 GLN A C 1
ATOM 653 O O . GLN A 1 83 ? -19.433 1.933 28.891 1.00 90.56 83 GLN A O 1
ATOM 658 N N . THR A 1 84 ? -18.124 3.217 27.602 1.00 90.19 84 THR A N 1
ATOM 659 C CA . THR A 1 84 ? -18.244 4.425 28.429 1.00 90.19 84 THR A CA 1
ATOM 660 C C . THR A 1 84 ? -19.700 4.864 28.550 1.00 90.19 84 THR A C 1
ATOM 662 O O . THR A 1 84 ? -20.173 5.159 29.648 1.00 90.19 84 THR A O 1
ATOM 665 N N . THR A 1 85 ? -20.432 4.884 27.437 1.00 91.44 85 THR A N 1
ATOM 666 C CA . THR A 1 85 ? -21.857 5.236 27.418 1.00 91.44 85 THR A CA 1
ATOM 667 C C . THR A 1 85 ? -22.686 4.232 28.208 1.00 91.44 85 THR A C 1
ATOM 669 O O . THR A 1 85 ? -23.512 4.634 29.027 1.00 91.44 85 THR A O 1
ATOM 672 N N . ARG A 1 86 ? -22.428 2.933 28.027 1.00 91.06 86 ARG A N 1
ATOM 673 C CA . ARG A 1 86 ? -23.105 1.866 28.769 1.00 91.06 86 ARG A CA 1
ATOM 674 C C . ARG A 1 86 ? -22.865 1.979 30.274 1.00 91.06 86 ARG A C 1
ATOM 676 O O . ARG A 1 86 ? -23.832 1.987 31.024 1.00 91.06 86 ARG A O 1
ATOM 683 N N . ILE A 1 87 ? -21.617 2.146 30.711 1.00 89.12 87 ILE A N 1
ATOM 684 C CA . ILE A 1 87 ? -21.269 2.304 32.133 1.00 89.12 87 ILE A CA 1
ATOM 685 C C . ILE A 1 87 ? -21.960 3.542 32.720 1.00 89.12 87 ILE A C 1
ATOM 687 O O . ILE A 1 87 ? -22.553 3.466 33.793 1.00 89.12 87 ILE A O 1
ATOM 691 N N . LYS A 1 88 ? -21.956 4.678 32.007 1.00 88.69 88 LYS A N 1
ATOM 692 C CA . LYS A 1 88 ? -22.675 5.890 32.441 1.00 88.69 88 LYS A CA 1
ATOM 693 C C . LYS A 1 88 ? -24.171 5.633 32.627 1.00 88.69 88 LYS A C 1
ATOM 695 O O . LYS A 1 88 ? -24.748 6.096 33.609 1.00 88.69 88 LYS A O 1
ATOM 700 N N . GLN A 1 89 ? -24.792 4.901 31.703 1.00 90.62 89 GLN A N 1
ATOM 701 C CA . GLN A 1 89 ? -26.204 4.528 31.795 1.00 90.62 89 GLN A CA 1
ATOM 702 C C . GLN A 1 89 ? -26.467 3.557 32.951 1.00 90.62 89 GLN A C 1
ATOM 704 O O . GLN A 1 89 ? -27.419 3.763 33.697 1.00 90.62 89 GLN A O 1
ATOM 709 N N . GLU A 1 90 ? -25.631 2.533 33.132 1.00 89.06 90 GLU A N 1
ATOM 710 C CA . GLU A 1 90 ? -25.743 1.567 34.233 1.00 89.06 90 GLU A CA 1
ATOM 711 C C . GLU A 1 90 ? -25.642 2.264 35.596 1.00 89.06 90 GLU A C 1
ATOM 713 O O . GLU A 1 90 ? -26.502 2.051 36.450 1.00 89.06 90 GLU A O 1
ATOM 718 N N . ILE A 1 91 ? -24.678 3.178 35.766 1.00 87.50 91 ILE A N 1
ATOM 719 C CA . ILE A 1 91 ? -24.546 4.005 36.974 1.00 87.50 91 ILE A CA 1
ATOM 720 C C . ILE A 1 91 ? -25.798 4.866 37.181 1.00 87.50 91 ILE A C 1
ATOM 722 O O . ILE A 1 91 ? -26.387 4.843 38.260 1.00 87.50 91 ILE A O 1
ATOM 726 N N . ALA A 1 92 ? -26.241 5.607 36.159 1.00 88.31 92 ALA A N 1
ATOM 727 C CA . ALA A 1 92 ? -27.412 6.480 36.274 1.00 88.31 92 ALA A CA 1
ATOM 728 C C . ALA A 1 92 ? -28.689 5.699 36.627 1.00 88.31 92 ALA A C 1
ATOM 730 O O . ALA A 1 92 ? -29.485 6.141 37.458 1.00 88.31 92 ALA A O 1
ATOM 731 N N . ASN A 1 93 ? -28.868 4.520 36.030 1.00 89.12 93 ASN A N 1
ATOM 732 C CA . ASN A 1 93 ? -29.998 3.639 36.303 1.00 89.12 93 ASN A CA 1
ATOM 733 C C . ASN A 1 93 ? -29.944 3.075 37.726 1.00 89.12 93 ASN A C 1
ATOM 735 O O . ASN A 1 93 ? -30.967 3.076 38.408 1.00 89.12 93 ASN A O 1
ATOM 739 N N . ALA A 1 94 ? -28.775 2.636 38.198 1.00 87.12 94 ALA A N 1
ATOM 740 C CA . ALA A 1 94 ? -28.617 2.132 39.558 1.00 87.12 94 ALA A CA 1
ATOM 741 C C . ALA A 1 94 ? -28.922 3.206 40.607 1.00 87.12 94 ALA A C 1
ATOM 743 O O . ALA A 1 94 ? -29.706 2.957 41.520 1.00 87.12 94 ALA A O 1
ATOM 744 N N . VAL A 1 95 ? -28.408 4.423 40.415 1.00 86.25 95 VAL A N 1
ATOM 745 C CA . VAL A 1 95 ? -28.699 5.571 41.287 1.00 86.25 95 VAL A CA 1
ATOM 746 C C . VAL A 1 95 ? -30.195 5.899 41.287 1.00 86.25 95 VAL A C 1
ATOM 748 O O . VAL A 1 95 ? -30.794 6.064 42.349 1.00 86.25 95 VAL A O 1
ATOM 751 N N . LYS A 1 96 ? -30.834 5.954 40.110 1.00 87.50 96 LYS A N 1
ATOM 752 C CA . LYS A 1 96 ? -32.276 6.222 39.996 1.00 87.50 96 LYS A CA 1
ATOM 753 C C . LYS A 1 96 ? -33.116 5.149 40.696 1.00 87.50 96 LYS A C 1
ATOM 755 O O . LYS A 1 96 ? -34.062 5.479 41.412 1.00 87.50 96 LYS A O 1
ATOM 760 N N . ASN A 1 97 ? -32.765 3.879 40.509 1.00 86.19 97 ASN A N 1
ATOM 761 C CA . ASN A 1 97 ? -33.451 2.755 41.141 1.00 86.19 97 ASN A CA 1
ATOM 762 C C . ASN A 1 97 ? -33.291 2.803 42.666 1.00 86.19 97 ASN A C 1
ATOM 764 O O . ASN A 1 97 ? -34.287 2.702 43.386 1.00 86.19 97 ASN A O 1
ATOM 768 N N . ASP A 1 98 ? -32.075 3.046 43.154 1.00 85.50 98 ASP A N 1
ATOM 769 C CA . ASP A 1 98 ? -31.786 3.170 44.581 1.00 85.50 98 ASP A CA 1
ATOM 770 C C . ASP A 1 98 ? -32.594 4.316 45.216 1.00 85.50 98 ASP A C 1
ATOM 772 O O . ASP A 1 98 ? -33.230 4.103 46.251 1.00 85.50 98 ASP A O 1
ATOM 776 N N . GLN A 1 99 ? -32.667 5.484 44.563 1.00 83.69 99 GLN A N 1
ATOM 777 C CA . GLN A 1 99 ? -33.494 6.616 45.008 1.00 83.69 99 GLN A CA 1
ATOM 778 C C . GLN A 1 99 ? -34.990 6.277 45.055 1.00 83.69 99 GLN A C 1
ATOM 780 O O . GLN A 1 99 ? -35.679 6.653 46.001 1.00 83.69 99 GLN A O 1
ATOM 785 N N . SER A 1 100 ? -35.501 5.538 44.065 1.00 81.94 100 SER A N 1
ATOM 786 C CA . SER A 1 100 ? -36.919 5.150 44.015 1.00 81.94 100 SER A CA 1
ATOM 787 C C . SER A 1 100 ? -37.308 4.082 45.049 1.00 81.94 100 SER A C 1
ATOM 789 O O . SER A 1 100 ? -38.463 4.019 45.460 1.00 81.94 100 SER A O 1
ATOM 791 N N . SER A 1 101 ? -36.352 3.261 45.498 1.00 77.94 101 SER A N 1
ATOM 792 C CA . SER A 1 101 ? -36.581 2.147 46.431 1.00 77.94 101 SER A CA 1
ATOM 793 C C . SER A 1 101 ? -36.704 2.563 47.906 1.00 77.94 101 SER A C 1
ATOM 795 O O . SER A 1 101 ? -37.027 1.734 48.758 1.00 77.94 101 SER A O 1
ATOM 797 N N . GLY A 1 102 ? -36.413 3.829 48.234 1.00 69.31 102 GLY A N 1
ATOM 798 C CA . GLY A 1 102 ? -36.519 4.381 49.592 1.00 69.31 102 GLY A CA 1
ATOM 799 C C . GLY A 1 102 ? -35.466 3.886 50.596 1.00 69.31 102 GLY A C 1
ATOM 800 O O . GLY A 1 102 ? -35.479 4.320 51.745 1.00 69.31 102 GLY A O 1
ATOM 801 N N . ARG A 1 103 ? -34.537 3.005 50.190 1.00 69.56 103 ARG A N 1
ATOM 802 C CA . ARG A 1 103 ? -33.450 2.449 51.026 1.00 69.56 103 ARG A CA 1
ATOM 803 C C . ARG A 1 103 ? -32.063 2.968 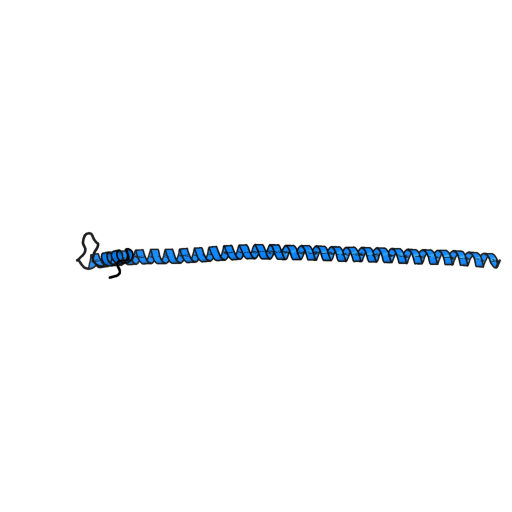50.617 1.00 69.56 103 ARG A C 1
ATOM 805 O O . ARG A 1 103 ? -31.083 2.230 50.673 1.00 69.56 103 ARG A O 1
ATOM 812 N N . CYS A 1 104 ? -31.973 4.227 50.188 1.00 75.81 104 CYS A N 1
ATOM 813 C CA . CYS A 1 104 ? -30.712 4.866 49.801 1.00 75.81 104 CYS A CA 1
ATOM 814 C C . CYS A 1 104 ? -30.142 5.762 50.914 1.00 75.81 104 CYS A C 1
ATOM 816 O O . CYS A 1 104 ? -30.887 6.461 51.602 1.00 75.81 104 CYS A O 1
ATOM 818 N N . TYR A 1 105 ? -28.814 5.807 51.043 1.00 71.81 105 TYR A N 1
ATOM 819 C CA . TYR A 1 105 ? -28.088 6.748 51.898 1.00 71.81 105 TYR A CA 1
ATOM 820 C C . TYR A 1 105 ? -27.305 7.722 51.010 1.00 71.81 105 TYR A C 1
ATOM 822 O O . TYR A 1 105 ? -26.514 7.305 50.168 1.00 71.81 105 TYR A O 1
ATOM 830 N N . SER A 1 106 ? -27.557 9.028 51.150 1.00 77.69 106 SER A N 1
ATOM 831 C CA . SER A 1 106 ? -26.974 10.074 50.287 1.00 77.69 106 SER A CA 1
ATOM 832 C C . SER A 1 106 ? -27.243 9.885 48.778 1.00 77.69 106 SER A C 1
ATOM 834 O O . SER A 1 106 ? -26.458 10.325 47.939 1.00 77.69 106 SER A O 1
ATOM 836 N N . GLY A 1 107 ? -28.351 9.226 48.419 1.00 71.19 107 GLY A N 1
ATOM 837 C CA . GLY A 1 107 ? -28.726 8.960 47.025 1.00 71.19 107 GLY A CA 1
ATOM 838 C C . GLY A 1 107 ? -28.060 7.735 46.386 1.00 71.19 107 GLY A C 1
ATOM 839 O O . GLY A 1 107 ? -28.320 7.478 45.215 1.00 71.19 107 GLY A O 1
ATOM 840 N N . LEU A 1 108 ? -27.260 6.967 47.137 1.00 79.06 108 LEU A N 1
ATOM 841 C CA . LEU A 1 108 ? -26.690 5.679 46.723 1.00 79.06 108 LEU A CA 1
ATOM 842 C C . LEU A 1 108 ? -27.291 4.541 47.560 1.00 79.06 108 LEU A C 1
ATOM 844 O O . LEU A 1 108 ? -27.544 4.706 48.754 1.00 79.06 108 LEU A O 1
ATOM 848 N N . GLY A 1 109 ? -27.530 3.385 46.947 1.00 83.44 109 GLY A N 1
ATOM 849 C CA . GLY A 1 109 ? -28.099 2.209 47.606 1.00 83.44 109 GLY A CA 1
ATOM 850 C C . GLY A 1 109 ? -27.434 0.909 47.158 1.00 83.44 109 GLY A C 1
ATOM 851 O O . GLY A 1 109 ? -26.283 0.883 46.714 1.00 83.44 109 GLY A O 1
ATOM 852 N N . THR A 1 110 ? -28.150 -0.200 47.322 1.00 84.38 110 THR A N 1
ATOM 853 C CA . THR A 1 110 ? -27.641 -1.552 47.054 1.00 84.38 110 THR A CA 1
ATOM 854 C C . THR A 1 110 ? -27.223 -1.770 45.600 1.00 84.38 110 THR A C 1
ATOM 856 O O . THR A 1 110 ? -26.212 -2.435 45.370 1.00 84.38 110 THR A O 1
ATOM 859 N N . GLY A 1 111 ? -27.943 -1.198 44.628 1.00 83.81 111 GLY A N 1
ATOM 860 C CA . GLY A 1 111 ? -27.612 -1.354 43.209 1.00 83.81 111 GLY A CA 1
ATOM 861 C C . GLY A 1 111 ? -26.300 -0.658 42.845 1.00 83.81 111 GLY A C 1
ATOM 862 O O . GLY A 1 111 ? -25.445 -1.234 42.172 1.00 83.81 111 GLY A O 1
ATOM 863 N N . SER A 1 112 ? -26.096 0.556 43.359 1.00 85.00 112 SER A N 1
ATOM 864 C CA . SER A 1 112 ? -24.856 1.318 43.165 1.00 85.00 112 SER A CA 1
ATOM 865 C C . SER A 1 112 ? -23.646 0.629 43.814 1.00 85.00 112 SER A C 1
ATOM 867 O O . SER A 1 112 ? -22.562 0.597 43.233 1.00 85.00 112 SER A O 1
ATOM 869 N N . LEU A 1 113 ? -23.830 0.031 44.999 1.00 85.62 113 LEU A N 1
ATOM 870 C CA . LEU A 1 113 ? -22.786 -0.726 45.702 1.00 85.62 113 LEU A CA 1
ATOM 871 C C . LEU A 1 113 ? -22.370 -1.997 44.950 1.00 85.62 113 LEU A C 1
ATOM 873 O O . LEU A 1 113 ? -21.180 -2.306 44.905 1.00 85.62 113 LEU A O 1
ATOM 877 N N . GLN A 1 114 ? -23.319 -2.719 44.346 1.00 86.31 114 GLN A N 1
ATOM 878 C CA . GLN A 1 114 ? -23.016 -3.893 43.519 1.00 86.31 114 GLN A CA 1
ATOM 879 C C . GLN A 1 114 ? -22.204 -3.523 42.276 1.00 86.31 114 GLN A C 1
ATOM 881 O O . GLN A 1 114 ? -21.196 -4.171 42.004 1.00 86.31 114 GLN A O 1
ATOM 886 N N . LEU A 1 115 ? -22.574 -2.446 41.576 1.00 87.25 115 LEU A N 1
ATOM 887 C CA . LEU A 1 115 ? -21.790 -1.926 40.448 1.00 87.25 115 LEU A CA 1
ATOM 888 C C . LEU A 1 115 ? -20.362 -1.553 40.864 1.00 87.25 115 LEU A C 1
ATOM 890 O O . LEU A 1 115 ? -19.409 -1.868 40.154 1.00 87.25 115 LEU A O 1
ATOM 894 N N . TYR A 1 116 ? -20.198 -0.926 42.031 1.00 85.31 116 TYR A N 1
ATOM 895 C CA . TYR A 1 116 ? -18.879 -0.549 42.5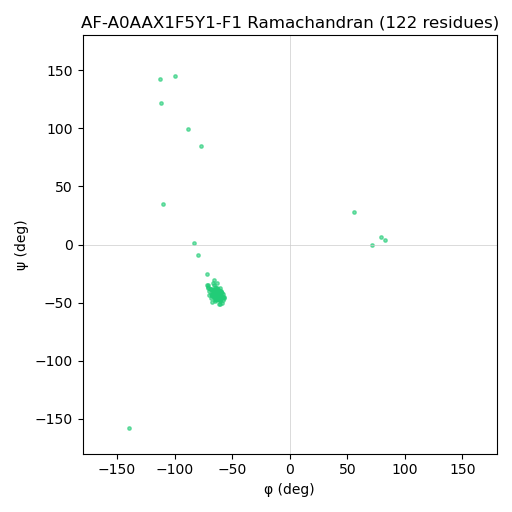42 1.00 85.31 116 TYR A CA 1
ATOM 896 C C . TYR A 1 116 ? -18.033 -1.770 42.926 1.00 85.31 116 TYR A C 1
ATOM 898 O O . TYR A 1 116 ? -16.853 -1.837 42.587 1.00 85.31 116 TYR A O 1
ATOM 906 N N . LYS A 1 117 ? -18.636 -2.771 43.581 1.00 84.88 117 LYS A N 1
ATOM 907 C CA . LYS A 1 117 ? -17.987 -4.059 43.869 1.00 84.88 117 LYS A CA 1
ATOM 908 C C . LYS A 1 117 ? -17.520 -4.746 42.586 1.00 84.88 117 LYS A C 1
ATOM 910 O O . LYS A 1 117 ? -16.356 -5.131 42.497 1.00 84.88 117 LYS A O 1
ATOM 915 N N . GLN A 1 118 ? -18.389 -4.812 41.580 1.00 85.38 118 GLN A N 1
ATOM 916 C CA . GLN A 1 118 ? -18.079 -5.416 40.288 1.00 85.38 118 GLN A CA 1
ATOM 917 C C . GLN A 1 118 ? -16.947 -4.668 39.561 1.00 85.38 118 GLN A C 1
ATOM 919 O O . GLN A 1 118 ? -16.053 -5.308 39.011 1.00 85.38 118 GLN A O 1
ATOM 924 N N . ALA A 1 119 ? -16.923 -3.331 39.616 1.00 84.00 119 ALA A N 1
ATOM 925 C CA . ALA A 1 119 ? -15.844 -2.516 39.048 1.00 84.00 119 ALA A CA 1
ATOM 926 C C . ALA A 1 119 ? -14.491 -2.716 39.758 1.00 84.00 119 ALA A C 1
ATOM 928 O O . 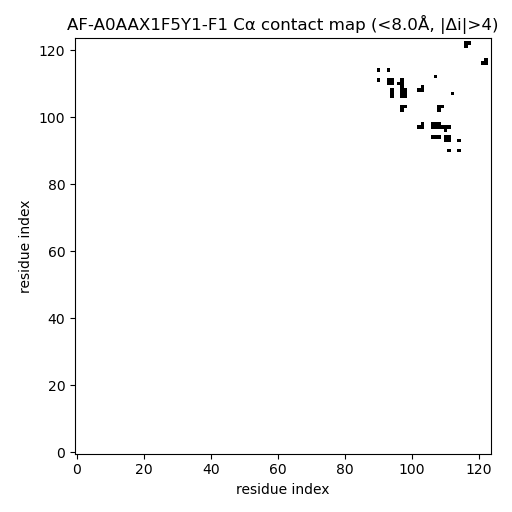ALA A 1 119 ? -13.441 -2.624 39.125 1.00 84.00 119 ALA A O 1
ATOM 929 N N . LEU A 1 120 ? -14.511 -3.018 41.060 1.00 86.31 120 LEU A N 1
ATOM 930 C CA . LEU A 1 120 ? -13.323 -3.339 41.857 1.00 86.31 120 LEU A CA 1
ATOM 931 C C . LEU A 1 120 ? -12.883 -4.810 41.736 1.00 86.31 120 LEU A C 1
ATOM 933 O O . LEU A 1 120 ? -11.912 -5.208 42.377 1.00 86.31 120 LEU A O 1
ATOM 937 N N . GLY A 1 121 ? -13.577 -5.621 40.931 1.00 82.94 121 GLY A N 1
ATOM 938 C CA . GLY A 1 121 ? -13.277 -7.044 40.761 1.00 82.94 121 GLY A CA 1
ATOM 939 C C . GLY A 1 121 ? -13.801 -7.939 41.888 1.00 82.94 121 GLY A C 1
ATOM 940 O O . GLY A 1 121 ? -13.543 -9.141 41.875 1.00 82.94 121 GLY A O 1
ATOM 941 N N . TYR A 1 122 ? -14.576 -7.391 42.830 1.00 79.75 122 TYR A N 1
ATOM 942 C CA . TYR A 1 122 ? -15.332 -8.180 43.799 1.00 79.75 122 TYR A CA 1
ATOM 943 C C . TYR A 1 122 ? -16.568 -8.741 43.095 1.00 79.75 122 TYR A C 1
ATOM 945 O O . TYR A 1 122 ? -17.643 -8.141 43.081 1.00 79.75 122 TYR A O 1
ATOM 953 N N . THR A 1 123 ? -16.364 -9.877 42.439 1.00 60.81 123 THR A N 1
ATOM 954 C CA . THR A 1 123 ? -17.442 -10.757 41.990 1.00 60.81 123 THR A CA 1
ATOM 955 C C . THR A 1 123 ? -17.714 -11.714 43.147 1.00 60.81 123 THR A C 1
ATOM 957 O O . THR A 1 123 ? -16.913 -12.608 43.398 1.00 60.81 123 THR A O 1
ATOM 960 N N . ASP A 1 124 ? -18.761 -11.426 43.926 1.00 56.97 124 ASP A N 1
ATOM 961 C CA . ASP A 1 124 ? -19.354 -12.409 44.846 1.00 56.97 124 ASP A CA 1
ATOM 962 C C . ASP A 1 124 ? -20.060 -13.501 44.018 1.00 56.97 124 ASP A C 1
ATOM 964 O O . ASP A 1 124 ? -20.761 -13.128 43.042 1.00 56.97 124 ASP A O 1
#

Solvent-accessible surface area (backbone atoms only — not comparable to full-atom values): 6653 Å² total; per-residue (Å²): 118,72,69,63,56,55,54,54,51,54,54,52,50,54,52,53,51,52,53,54,50,53,54,49,52,54,51,52,51,52,51,53,49,51,50,51,51,52,53,50,50,51,52,50,51,50,55,50,50,53,53,48,50,54,54,48,52,53,50,47,53,54,49,53,51,50,49,52,51,52,50,53,48,53,51,52,51,51,52,51,51,52,50,51,52,49,51,53,49,53,52,53,49,25,31,52,50,17,52,73,67,75,68,38,62,98,54,40,20,69,53,40,50,51,53,50,34,49,73,73,67,52,75,130